Protein AF-A0A382SNP0-F1 (afdb_monomer)

InterPro domains:
  IPR003331 UDP-N-acetylglucosamine 2-epimerase domain [PF02350] (2-99)

Structure (mmCIF, N/CA/C/O backbone):
data_AF-A0A382SNP0-F1
#
_entry.id   AF-A0A382SNP0-F1
#
loop_
_atom_site.group_PDB
_atom_site.id
_atom_site.type_symbol
_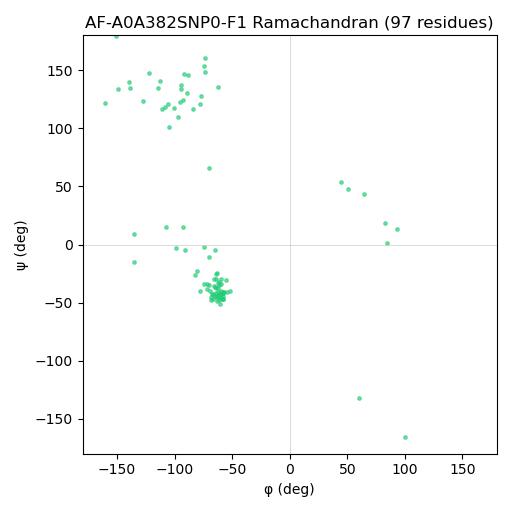atom_site.label_atom_id
_atom_site.label_alt_id
_atom_site.label_comp_id
_atom_site.label_asym_id
_atom_site.label_entity_id
_atom_site.label_seq_id
_atom_site.pdbx_PDB_ins_code
_atom_site.Cartn_x
_atom_site.Cartn_y
_atom_site.Cartn_z
_atom_site.occupancy
_atom_site.B_iso_or_equiv
_atom_site.auth_seq_id
_atom_site.auth_comp_id
_atom_site.auth_asym_id
_atom_site.auth_atom_id
_atom_site.pdbx_PDB_model_num
ATOM 1 N N . MET A 1 1 ? -9.018 11.164 5.655 1.00 89.62 1 MET A N 1
ATOM 2 C CA . MET A 1 1 ? -8.164 10.357 6.558 1.00 89.62 1 MET A CA 1
ATOM 3 C C . MET A 1 1 ? -8.188 10.871 7.993 1.00 89.62 1 MET A C 1
ATOM 5 O O . MET A 1 1 ? -8.589 10.097 8.845 1.00 89.62 1 MET A O 1
ATOM 9 N N . LYS A 1 2 ? -7.866 12.148 8.279 1.00 92.81 2 LYS A N 1
ATOM 10 C CA . LYS A 1 2 ? -7.913 12.684 9.662 1.00 92.81 2 LYS A CA 1
ATOM 11 C C . LYS A 1 2 ? -9.266 12.491 10.359 1.00 92.81 2 LYS A C 1
ATOM 13 O O . LYS A 1 2 ? -9.293 12.096 11.512 1.00 92.81 2 LYS A O 1
ATOM 18 N N . GLU A 1 3 ? -10.369 12.694 9.639 1.00 96.06 3 GLU A N 1
ATOM 19 C CA . GLU A 1 3 ? -11.715 12.464 10.184 1.00 96.06 3 GLU A CA 1
ATOM 20 C C . GLU A 1 3 ? -11.954 11.000 10.575 1.00 96.06 3 GLU A C 1
ATOM 22 O O . GLU A 1 3 ? -12.512 10.749 11.636 1.00 96.06 3 GLU A O 1
ATOM 27 N N . ILE A 1 4 ? -11.484 10.039 9.768 1.00 94.69 4 ILE A N 1
ATOM 28 C CA . ILE A 1 4 ? -11.578 8.603 10.083 1.00 94.69 4 ILE A CA 1
ATOM 29 C C . ILE A 1 4 ? -10.806 8.318 11.375 1.00 94.69 4 ILE A C 1
ATOM 31 O O . ILE A 1 4 ? -11.355 7.725 12.291 1.00 94.69 4 ILE A O 1
ATOM 35 N N . GLN A 1 5 ? -9.573 8.824 11.480 1.00 92.62 5 GLN A N 1
ATOM 36 C CA . GLN A 1 5 ? -8.716 8.646 12.656 1.00 92.62 5 GLN A CA 1
ATOM 37 C C . GLN A 1 5 ? -9.314 9.242 13.943 1.00 92.62 5 GLN A C 1
ATOM 39 O O . GLN A 1 5 ? -9.057 8.733 15.029 1.00 92.62 5 GLN A O 1
ATOM 44 N N . SER A 1 6 ? -10.081 10.332 13.844 1.00 94.69 6 SER A N 1
ATOM 45 C CA . SER A 1 6 ? -10.699 10.990 15.002 1.00 94.69 6 SER A CA 1
ATOM 46 C C . SER A 1 6 ? -12.104 10.484 15.341 1.00 94.69 6 SER A C 1
ATOM 48 O O . SER A 1 6 ? -12.695 10.967 16.305 1.00 94.69 6 SER A O 1
ATOM 50 N N . THR A 1 7 ? -12.676 9.589 14.533 1.00 97.56 7 THR A N 1
ATOM 51 C CA . THR A 1 7 ? -14.054 9.117 14.711 1.00 97.56 7 THR A CA 1
ATOM 52 C C . THR A 1 7 ? -14.074 7.853 15.560 1.00 97.56 7 THR A C 1
ATOM 54 O O . THR A 1 7 ? -13.445 6.856 15.223 1.00 97.56 7 THR A O 1
ATOM 57 N N . GLU A 1 8 ? -14.831 7.879 16.656 1.00 96.25 8 GLU A N 1
ATOM 58 C CA . GLU A 1 8 ? -15.016 6.706 17.508 1.00 96.25 8 GLU A CA 1
ATOM 59 C C . GLU A 1 8 ? -15.708 5.571 16.738 1.00 96.25 8 GLU A C 1
ATOM 61 O O . GLU A 1 8 ? -16.679 5.792 16.012 1.00 96.25 8 GLU A O 1
ATOM 66 N N . GLY A 1 9 ? -15.199 4.349 16.896 1.00 95.69 9 GLY A N 1
ATOM 67 C CA . GLY A 1 9 ? -15.697 3.168 16.188 1.00 95.69 9 GLY A CA 1
ATOM 68 C C . GLY A 1 9 ? -15.113 2.963 14.788 1.00 95.69 9 GLY A C 1
ATOM 69 O O . GLY A 1 9 ? -15.482 1.987 14.142 1.00 95.69 9 GLY A O 1
ATOM 70 N N . LEU A 1 10 ? -14.203 3.831 14.328 1.00 97.38 10 LEU A N 1
ATOM 71 C CA . LEU A 1 10 ? -13.409 3.610 13.120 1.00 97.38 10 LEU A CA 1
ATOM 72 C C . LEU A 1 10 ? -11.928 3.455 13.474 1.00 97.38 10 LEU A C 1
ATOM 74 O O . LEU A 1 10 ? -11.370 4.251 14.227 1.00 97.38 10 LEU A O 1
ATOM 78 N N . GLU A 1 11 ? -11.282 2.452 12.885 1.00 97.75 11 GLU A N 1
ATOM 79 C CA . GLU A 1 11 ? -9.832 2.276 12.933 1.00 97.75 11 GLU A CA 1
ATOM 80 C C . GLU A 1 11 ? -9.252 2.603 11.555 1.00 97.75 11 GLU A C 1
ATOM 82 O O . GLU A 1 11 ? -9.600 1.982 10.550 1.00 97.75 11 GLU A O 1
ATOM 87 N N . LEU A 1 12 ? -8.391 3.621 11.486 1.00 98.12 12 LEU A N 1
ATOM 88 C CA . LEU A 1 12 ? -7.673 3.937 10.256 1.00 98.12 12 LEU A CA 1
ATOM 89 C C . LEU A 1 12 ? -6.425 3.061 10.167 1.00 98.12 12 LEU A C 1
ATOM 91 O O . LEU A 1 12 ? -5.506 3.249 10.957 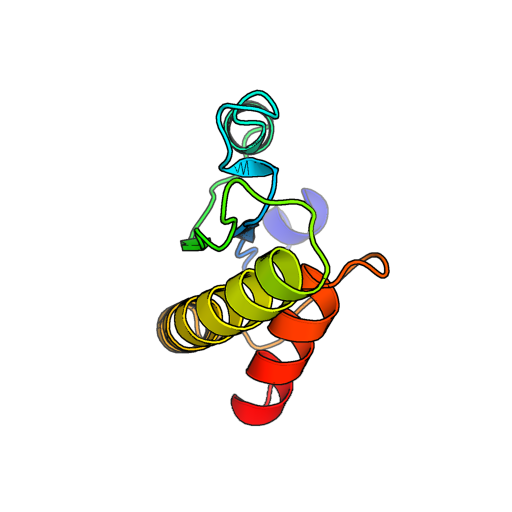1.00 98.12 12 LEU A O 1
ATOM 95 N N . GLN A 1 13 ? -6.378 2.203 9.152 1.00 98.50 13 GLN A N 1
ATOM 96 C CA . GLN A 1 13 ? -5.193 1.436 8.778 1.00 98.50 13 GLN A CA 1
ATOM 97 C C . GLN A 1 13 ? -4.672 1.904 7.412 1.00 98.50 13 GLN A C 1
ATOM 99 O O . GLN A 1 13 ? -5.455 2.205 6.504 1.00 98.50 13 GLN A 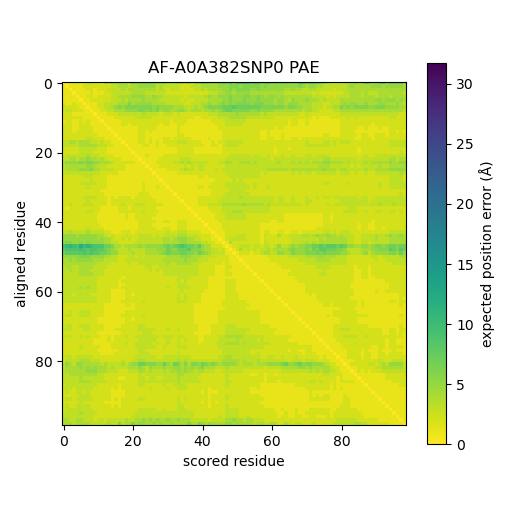O 1
ATOM 104 N N . ILE A 1 14 ? -3.351 1.984 7.250 1.00 98.50 14 ILE A N 1
ATOM 105 C CA . ILE A 1 14 ? -2.693 2.481 6.037 1.00 98.50 14 ILE A CA 1
ATOM 106 C C . ILE A 1 14 ? -1.666 1.470 5.530 1.00 98.50 14 ILE A C 1
ATOM 108 O O . ILE A 1 14 ? -0.684 1.141 6.198 1.00 98.50 14 ILE A O 1
ATOM 112 N N . ILE A 1 15 ? -1.849 1.059 4.275 1.00 98.56 15 ILE A N 1
ATOM 113 C CA . ILE A 1 15 ? -0.843 0.333 3.502 1.00 98.56 15 ILE A CA 1
ATOM 114 C C . ILE A 1 15 ? -0.158 1.318 2.548 1.00 98.56 15 ILE A C 1
ATOM 116 O O . ILE A 1 15 ? -0.801 1.859 1.649 1.00 98.56 15 ILE A O 1
ATOM 120 N N . ALA A 1 16 ? 1.149 1.533 2.708 1.00 98.25 16 ALA A N 1
ATOM 121 C CA . ALA A 1 16 ? 1.957 2.258 1.727 1.00 98.25 16 ALA A CA 1
ATOM 122 C C . ALA A 1 16 ? 2.628 1.269 0.765 1.00 98.25 16 ALA A C 1
ATOM 124 O O . ALA A 1 16 ? 3.143 0.236 1.182 1.00 98.25 16 ALA A O 1
ATOM 125 N N . THR A 1 17 ? 2.632 1.575 -0.530 1.00 97.94 17 THR A N 1
ATOM 126 C CA . THR A 1 17 ? 3.134 0.671 -1.577 1.00 97.94 17 THR A CA 1
ATOM 127 C C . THR A 1 17 ? 3.688 1.453 -2.768 1.00 97.94 17 THR A C 1
ATOM 129 O O . THR A 1 17 ? 3.653 2.688 -2.793 1.00 97.94 17 THR A O 1
ATOM 132 N N . GLY A 1 18 ? 4.187 0.736 -3.773 1.00 95.69 18 GLY A N 1
ATOM 133 C CA . GLY A 1 18 ? 4.535 1.305 -5.067 1.00 95.69 18 GLY A CA 1
ATOM 134 C C . GLY A 1 18 ? 5.599 2.397 -4.956 1.00 95.69 18 GLY A C 1
ATOM 135 O O . GLY A 1 18 ? 6.623 2.239 -4.288 1.00 95.69 18 GLY A O 1
ATOM 136 N N . MET A 1 19 ? 5.341 3.533 -5.608 1.00 9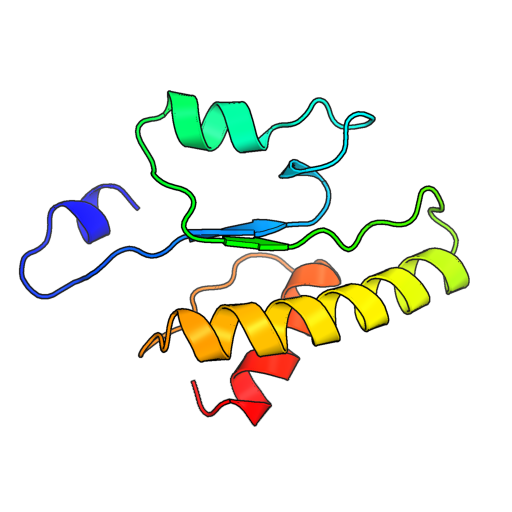5.50 19 MET A N 1
ATOM 137 C CA . MET A 1 19 ? 6.292 4.649 -5.675 1.00 95.50 19 MET A CA 1
ATOM 138 C C . MET A 1 19 ? 6.603 5.261 -4.307 1.00 95.50 19 MET A C 1
ATOM 140 O O . MET A 1 19 ? 7.689 5.808 -4.137 1.00 95.50 19 MET A O 1
ATOM 144 N N . HIS A 1 20 ? 5.707 5.141 -3.320 1.00 97.69 20 HIS A N 1
ATOM 145 C CA . HIS A 1 20 ? 5.957 5.678 -1.982 1.00 97.69 20 HIS A CA 1
ATOM 146 C C . HIS A 1 20 ? 7.191 5.071 -1.319 1.00 97.69 20 HIS A C 1
ATOM 148 O O . HIS A 1 20 ? 7.844 5.756 -0.537 1.00 97.69 20 HIS A O 1
ATOM 154 N N . LEU A 1 21 ? 7.519 3.819 -1.646 1.00 97.31 21 LEU A N 1
ATOM 155 C CA . LEU A 1 21 ? 8.633 3.075 -1.057 1.00 97.31 21 LEU A CA 1
ATOM 156 C C . LEU A 1 21 ? 9.895 3.087 -1.927 1.00 97.31 21 LEU A C 1
ATOM 158 O O . LEU A 1 21 ? 10.923 2.560 -1.520 1.00 97.31 21 LEU A O 1
ATOM 162 N N . SER A 1 22 ? 9.844 3.694 -3.114 1.00 95.56 22 SER A N 1
ATOM 163 C CA . SER A 1 22 ? 10.978 3.703 -4.035 1.00 95.56 22 SER A CA 1
ATOM 164 C C . SER A 1 22 ? 11.902 4.905 -3.794 1.00 95.56 22 SER A C 1
ATOM 166 O O . SER A 1 22 ? 11.432 6.051 -3.779 1.00 95.56 22 SER A O 1
ATOM 168 N N . PRO A 1 23 ? 13.227 4.684 -3.679 1.00 94.12 23 PRO A N 1
ATOM 169 C CA . PRO A 1 23 ? 14.212 5.762 -3.636 1.00 94.12 23 PRO A CA 1
ATOM 170 C C . PRO A 1 23 ? 14.199 6.647 -4.885 1.00 94.12 23 PRO A C 1
ATOM 172 O O . PRO A 1 23 ? 14.401 7.853 -4.778 1.00 94.12 23 PRO A O 1
ATOM 175 N N . GLU A 1 24 ? 13.914 6.071 -6.058 1.00 93.00 24 GLU A N 1
ATOM 176 C CA . GLU A 1 24 ? 13.873 6.793 -7.340 1.00 93.00 24 GLU A CA 1
ATOM 177 C C . GLU A 1 24 ? 12.763 7.854 -7.367 1.00 93.00 24 GLU A C 1
ATOM 179 O O . GLU A 1 24 ? 12.876 8.865 -8.058 1.00 93.00 24 GLU A O 1
ATOM 184 N N . PHE A 1 25 ? 11.717 7.654 -6.560 1.00 93.06 25 PHE A N 1
ATOM 185 C CA . PHE A 1 25 ? 10.586 8.570 -6.425 1.00 93.06 25 PHE A CA 1
ATOM 186 C C . PHE A 1 25 ? 10.589 9.334 -5.093 1.00 93.06 25 PHE A C 1
ATOM 188 O O . PHE A 1 25 ? 9.583 9.939 -4.727 1.00 93.06 25 PHE A O 1
ATOM 195 N N . GLY A 1 26 ? 11.721 9.335 -4.378 1.00 96.44 26 GLY A N 1
ATOM 196 C CA . GLY A 1 26 ? 11.947 10.189 -3.211 1.00 96.44 26 GLY A CA 1
ATOM 197 C C . GLY A 1 26 ? 11.381 9.675 -1.886 1.00 96.44 26 GLY A C 1
ATOM 198 O O . GLY A 1 26 ? 11.233 10.479 -0.972 1.00 96.44 26 GLY A O 1
ATOM 199 N N . LEU A 1 27 ? 11.068 8.375 -1.763 1.00 97.19 27 LEU A N 1
ATOM 200 C CA . LEU A 1 27 ? 10.582 7.752 -0.516 1.00 97.19 27 LEU A CA 1
ATOM 201 C C . LEU A 1 27 ? 9.408 8.508 0.126 1.00 97.19 27 LEU A C 1
ATOM 203 O O . LEU A 1 27 ? 9.383 8.774 1.328 1.00 97.19 27 LEU A O 1
ATOM 207 N N . THR A 1 28 ? 8.408 8.857 -0.681 1.00 98.25 28 THR A N 1
ATOM 208 C CA . THR A 1 28 ? 7.303 9.730 -0.256 1.00 98.25 28 THR A CA 1
ATOM 209 C C . THR A 1 28 ? 6.406 9.140 0.839 1.00 98.25 28 THR A C 1
ATOM 211 O O . THR A 1 28 ? 5.579 9.869 1.382 1.00 98.25 28 THR A O 1
ATOM 214 N N . TYR A 1 29 ? 6.602 7.880 1.255 1.00 98.25 29 TYR A N 1
ATOM 215 C CA . TYR A 1 29 ? 6.026 7.368 2.506 1.00 98.25 29 TYR A CA 1
ATOM 216 C C . TYR A 1 29 ? 6.425 8.222 3.724 1.00 98.25 29 TYR A C 1
ATOM 218 O O . TYR A 1 29 ? 5.652 8.347 4.669 1.00 98.25 29 TYR A O 1
ATOM 226 N N . GLN A 1 30 ? 7.607 8.846 3.693 1.00 98.31 30 GLN A N 1
ATOM 227 C CA . GLN A 1 30 ? 8.082 9.721 4.765 1.00 98.31 30 GLN A CA 1
ATOM 228 C C . GLN A 1 30 ? 7.199 10.960 4.922 1.00 98.31 30 GLN A C 1
ATOM 230 O O . GLN A 1 30 ? 7.051 11.471 6.030 1.00 98.31 30 GLN A O 1
ATOM 235 N N . GLN A 1 31 ? 6.578 11.433 3.834 1.00 98.31 31 GLN A N 1
ATOM 236 C CA . GLN A 1 31 ? 5.618 12.531 3.907 1.00 98.31 31 GLN A CA 1
ATOM 237 C C . GLN A 1 31 ? 4.333 12.092 4.615 1.00 98.31 31 GLN A C 1
ATOM 239 O O . GLN A 1 31 ? 3.822 12.839 5.440 1.00 98.31 31 GLN A O 1
ATOM 244 N N . ILE A 1 32 ? 3.856 10.869 4.356 1.00 98.12 32 ILE A N 1
ATOM 245 C CA . ILE A 1 32 ? 2.693 10.292 5.052 1.00 98.12 32 ILE A CA 1
ATOM 246 C C . ILE A 1 32 ? 2.956 10.255 6.566 1.00 98.12 32 ILE A C 1
ATOM 248 O O . ILE A 1 32 ? 2.126 10.714 7.350 1.00 98.12 32 ILE A O 1
ATOM 252 N N . GLU A 1 33 ? 4.138 9.777 6.969 1.00 97.94 33 GLU A N 1
ATOM 253 C CA . GLU A 1 33 ? 4.561 9.753 8.377 1.00 97.94 33 GLU A CA 1
ATOM 254 C C . GLU A 1 33 ? 4.700 11.174 8.959 1.00 97.94 33 GLU A C 1
ATOM 256 O O . GLU A 1 33 ? 4.236 11.448 10.066 1.00 97.94 33 GLU A O 1
ATOM 261 N N . SER A 1 34 ? 5.275 12.108 8.193 1.00 97.94 34 SER A N 1
ATOM 262 C CA . SER A 1 34 ? 5.454 13.512 8.603 1.00 97.94 34 SER A CA 1
ATOM 263 C C . SER A 1 34 ? 4.129 14.261 8.775 1.00 97.94 34 SER A C 1
ATOM 265 O O . SER A 1 34 ? 4.030 15.151 9.619 1.00 97.94 34 SER A O 1
ATOM 267 N N . ASP A 1 35 ? 3.098 13.880 8.020 1.00 97.62 35 ASP A N 1
ATOM 268 C CA . ASP A 1 35 ? 1.740 14.423 8.135 1.00 97.62 35 ASP A CA 1
ATOM 269 C C . ASP A 1 35 ? 0.990 13.906 9.383 1.00 97.62 35 ASP A C 1
ATOM 271 O O . ASP A 1 35 ? -0.134 14.348 9.661 1.00 97.62 35 ASP A O 1
ATOM 275 N N . GLY A 1 36 ? 1.622 13.014 10.159 1.00 96.88 36 GLY A N 1
ATOM 276 C CA . GLY A 1 36 ? 1.123 12.477 11.425 1.00 96.88 36 GLY A CA 1
ATOM 277 C C . GLY A 1 36 ? 0.354 11.163 11.292 1.00 96.88 36 GLY A C 1
ATOM 278 O O . GLY A 1 36 ? -0.333 10.766 12.235 1.00 96.88 36 GLY A O 1
ATOM 279 N N . PHE A 1 37 ? 0.437 10.496 10.139 1.00 98.00 37 PHE A N 1
ATOM 280 C CA . PHE A 1 37 ? -0.182 9.192 9.935 1.00 98.00 37 PHE A CA 1
ATOM 281 C C . PHE A 1 37 ? 0.786 8.054 10.262 1.00 98.00 37 PHE A C 1
ATOM 283 O O . PHE A 1 37 ? 1.989 8.148 10.032 1.00 98.00 37 PHE A O 1
ATOM 290 N N . VAL A 1 38 ? 0.244 6.950 10.771 1.00 97.62 38 VAL A N 1
ATOM 291 C CA . VAL A 1 38 ? 0.989 5.704 10.965 1.00 97.62 38 VAL A CA 1
ATOM 292 C C . VAL A 1 38 ? 0.764 4.828 9.738 1.00 97.62 38 VAL A C 1
ATOM 294 O O . VAL A 1 38 ? -0.361 4.711 9.264 1.00 97.62 38 VAL A O 1
ATOM 297 N N . ILE A 1 39 ? 1.840 4.252 9.203 1.00 98.50 39 ILE A N 1
ATOM 298 C CA . ILE A 1 39 ? 1.771 3.258 8.131 1.00 98.50 39 ILE A CA 1
ATOM 299 C C . ILE A 1 39 ? 1.859 1.879 8.776 1.00 98.50 39 ILE A C 1
ATOM 301 O O . ILE A 1 39 ? 2.927 1.487 9.246 1.00 98.50 39 ILE A O 1
ATOM 305 N N . ASP A 1 40 ? 0.758 1.137 8.768 1.00 98.56 40 ASP A N 1
ATOM 306 C CA . ASP A 1 40 ? 0.665 -0.177 9.407 1.00 98.56 40 ASP A CA 1
ATOM 307 C C . ASP A 1 40 ? 1.396 -1.259 8.610 1.00 98.56 40 ASP A C 1
ATOM 309 O O . ASP A 1 40 ? 2.000 -2.170 9.182 1.00 98.56 40 ASP A O 1
ATOM 313 N N . LYS A 1 41 ? 1.392 -1.146 7.275 1.00 98.50 41 LYS A N 1
ATOM 314 C CA . LYS A 1 41 ? 2.137 -2.043 6.382 1.00 98.50 41 LYS A CA 1
ATOM 315 C C . LYS A 1 41 ? 2.789 -1.288 5.230 1.00 98.50 41 LYS A C 1
ATOM 317 O O . LYS A 1 41 ? 2.197 -0.407 4.612 1.00 98.50 41 LYS A O 1
ATOM 322 N N . LYS A 1 42 ? 4.014 -1.691 4.895 1.00 98.44 42 LYS A N 1
ATOM 323 C CA . 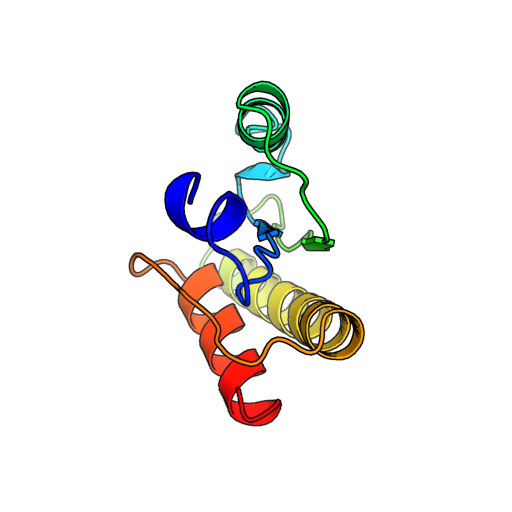LYS A 1 42 ? 4.740 -1.257 3.696 1.00 98.44 42 LYS A CA 1
ATOM 324 C C . LYS A 1 42 ? 4.853 -2.455 2.757 1.00 98.44 42 LYS A C 1
ATOM 326 O O . LYS A 1 42 ? 5.461 -3.453 3.126 1.00 98.44 42 LYS A O 1
ATOM 331 N N . VAL A 1 43 ? 4.242 -2.372 1.578 1.00 98.38 43 VAL A N 1
ATOM 332 C CA . VAL A 1 43 ? 4.262 -3.437 0.564 1.00 98.38 43 VAL A CA 1
ATOM 333 C C . VAL A 1 43 ? 5.204 -3.031 -0.564 1.00 98.38 43 VAL A C 1
ATOM 335 O O . VAL A 1 43 ? 4.864 -2.221 -1.423 1.00 98.38 43 VAL A O 1
ATOM 338 N N . GLU A 1 44 ? 6.416 -3.578 -0.563 1.00 96.81 44 GLU A N 1
ATOM 339 C CA . GLU A 1 44 ? 7.368 -3.365 -1.653 1.00 96.81 44 GLU A CA 1
ATOM 340 C C . GLU A 1 44 ? 6.996 -4.237 -2.854 1.00 96.81 44 GLU A C 1
ATOM 342 O O . GLU A 1 44 ? 6.934 -5.461 -2.758 1.00 96.81 44 GLU A O 1
ATOM 347 N N . MET A 1 45 ? 6.737 -3.605 -4.000 1.00 95.94 45 MET A N 1
ATOM 348 C CA . MET A 1 45 ? 6.321 -4.320 -5.213 1.00 95.94 45 MET A CA 1
ATOM 349 C C . MET A 1 45 ? 7.021 -3.865 -6.494 1.00 95.94 45 MET A C 1
ATOM 351 O O . MET A 1 45 ? 6.951 -4.557 -7.509 1.00 95.94 45 MET A O 1
ATOM 355 N N . LEU A 1 46 ? 7.689 -2.708 -6.485 1.00 94.00 46 LEU A N 1
ATOM 356 C CA . LEU A 1 46 ? 8.305 -2.159 -7.690 1.00 94.00 46 LEU A CA 1
ATOM 357 C C . LEU A 1 46 ? 9.610 -2.876 -8.027 1.00 94.00 46 LEU A C 1
ATOM 359 O O . LEU A 1 46 ? 10.522 -2.969 -7.211 1.00 94.00 46 LEU A O 1
ATOM 363 N N . LEU A 1 47 ? 9.705 -3.331 -9.269 1.00 93.00 47 LEU A N 1
ATOM 364 C CA . LEU A 1 47 ? 10.970 -3.617 -9.922 1.00 93.00 47 LEU A CA 1
ATOM 365 C C . LEU A 1 47 ? 11.441 -2.321 -10.587 1.00 93.00 47 LEU A C 1
ATOM 367 O O . LEU A 1 47 ? 10.610 -1.574 -11.100 1.00 93.00 47 LEU A O 1
ATOM 371 N N . SER A 1 48 ? 12.753 -2.077 -10.641 1.00 89.12 48 SER A N 1
ATOM 372 C CA . SER A 1 48 ? 13.335 -0.967 -11.418 1.00 89.12 48 SER A CA 1
ATOM 373 C C . SER A 1 48 ? 13.217 -1.238 -12.928 1.00 89.12 48 SER A C 1
ATOM 375 O O . SER A 1 48 ? 14.202 -1.516 -13.615 1.00 89.12 48 SER A O 1
ATOM 377 N N . SER A 1 49 ? 11.986 -1.265 -13.444 1.00 89.56 49 SER A N 1
ATOM 378 C CA . SER A 1 49 ? 11.651 -1.463 -14.852 1.00 89.56 49 SER A CA 1
ATOM 379 C C . SER A 1 49 ? 10.234 -0.977 -15.160 1.00 89.56 49 SER A C 1
ATOM 381 O O . SER A 1 49 ? 9.263 -1.545 -14.668 1.00 89.56 49 SER A O 1
ATOM 383 N N . ASP A 1 50 ? 10.126 -0.032 -16.093 1.00 90.06 50 ASP A N 1
ATOM 384 C CA . ASP A 1 50 ? 8.844 0.482 -16.607 1.00 90.06 50 ASP A CA 1
ATOM 385 C C . ASP A 1 50 ? 8.356 -0.255 -17.867 1.00 90.06 50 ASP A C 1
ATOM 387 O O . ASP A 1 50 ? 7.484 0.214 -18.597 1.00 90.06 50 ASP A O 1
ATOM 391 N N . THR A 1 51 ? 8.934 -1.420 -18.168 1.00 96.44 51 THR A N 1
ATOM 392 C CA . THR A 1 51 ? 8.453 -2.256 -19.277 1.00 96.44 51 THR A CA 1
ATOM 393 C C . THR A 1 51 ? 7.153 -2.954 -18.888 1.00 96.44 51 THR A C 1
ATOM 395 O O . THR A 1 51 ? 6.949 -3.274 -17.720 1.00 96.44 51 THR A O 1
ATOM 398 N N . GLU A 1 52 ? 6.309 -3.295 -19.862 1.00 97.44 52 GLU A N 1
ATOM 399 C CA . GLU A 1 52 ? 5.075 -4.065 -19.622 1.00 97.44 52 GLU A CA 1
ATOM 400 C C . GLU A 1 52 ? 5.343 -5.354 -18.823 1.00 97.44 52 GLU A C 1
ATOM 402 O O . GLU A 1 52 ? 4.610 -5.694 -17.894 1.00 97.44 52 GLU A O 1
ATOM 407 N N . VAL A 1 53 ? 6.448 -6.046 -19.128 1.00 97.88 53 VAL A N 1
ATOM 408 C CA . VAL A 1 53 ? 6.892 -7.245 -18.400 1.00 97.88 53 VAL A CA 1
ATOM 409 C C . VAL A 1 53 ? 7.329 -6.909 -16.971 1.00 97.88 53 VAL A C 1
ATOM 411 O O . VAL A 1 53 ? 7.007 -7.658 -16.049 1.00 97.88 53 VAL A O 1
ATOM 414 N N . GLY A 1 54 ? 8.063 -5.810 -16.778 1.00 97.12 54 GLY A N 1
ATOM 415 C CA . GLY A 1 54 ? 8.487 -5.323 -15.463 1.00 97.12 54 GLY A CA 1
ATOM 416 C C . GLY A 1 54 ? 7.294 -4.988 -14.573 1.00 97.12 54 GLY A C 1
ATOM 417 O O . GLY A 1 54 ? 7.172 -5.546 -13.485 1.00 97.12 54 GLY A O 1
ATOM 418 N N . ILE A 1 55 ? 6.360 -4.192 -15.095 1.00 97.12 55 ILE A N 1
ATOM 419 C CA . ILE A 1 55 ? 5.115 -3.816 -14.418 1.00 97.12 55 ILE A CA 1
ATOM 420 C C . ILE A 1 55 ? 4.292 -5.061 -14.076 1.00 97.12 55 ILE A C 1
ATOM 422 O O . ILE A 1 55 ? 3.877 -5.228 -12.933 1.00 97.12 55 ILE A O 1
ATOM 426 N N . THR A 1 56 ? 4.111 -5.990 -15.021 1.00 97.81 56 THR A N 1
ATOM 427 C CA . THR A 1 56 ? 3.341 -7.224 -14.774 1.00 97.81 56 THR A CA 1
ATOM 428 C C . THR A 1 56 ? 3.980 -8.088 -13.682 1.00 97.81 56 THR A C 1
ATOM 430 O O . THR A 1 56 ? 3.283 -8.665 -12.847 1.00 97.81 56 THR A O 1
ATOM 433 N N . LYS A 1 57 ? 5.315 -8.160 -13.629 1.00 98.06 57 LYS A N 1
ATOM 434 C CA . LYS A 1 57 ? 6.021 -8.845 -12.536 1.00 98.06 57 LYS A CA 1
ATOM 435 C C . LYS A 1 57 ? 5.840 -8.121 -11.202 1.00 98.06 57 LYS A C 1
ATOM 437 O O . LYS A 1 57 ? 5.575 -8.782 -10.200 1.00 98.06 57 LYS A O 1
ATOM 442 N N . SER A 1 58 ? 5.924 -6.792 -11.193 1.00 97.88 58 SER A N 1
ATOM 443 C CA . SER A 1 58 ? 5.629 -5.974 -10.014 1.00 97.88 58 SER A CA 1
ATOM 444 C C . SER A 1 58 ? 4.219 -6.202 -9.491 1.00 97.88 58 SER A C 1
ATOM 446 O O . SER A 1 58 ? 4.035 -6.351 -8.288 1.00 97.88 58 SER A O 1
ATOM 448 N N . MET A 1 59 ? 3.230 -6.321 -10.378 1.00 98.31 59 MET A N 1
ATOM 449 C CA . MET A 1 59 ? 1.863 -6.677 -9.994 1.00 98.31 59 MET A CA 1
ATOM 450 C C . MET A 1 59 ? 1.801 -8.036 -9.286 1.00 98.31 59 MET A C 1
ATOM 452 O O . MET A 1 59 ? 1.126 -8.159 -8.268 1.00 98.31 59 MET A O 1
ATOM 456 N N . GLY A 1 60 ? 2.533 -9.039 -9.781 1.00 98.38 60 GLY A N 1
ATOM 457 C CA . GLY A 1 60 ? 2.630 -10.351 -9.134 1.00 98.38 60 GLY A CA 1
ATOM 458 C C . GLY A 1 60 ? 3.245 -10.288 -7.731 1.00 98.38 60 GLY A C 1
ATOM 459 O O . GLY A 1 60 ? 2.710 -10.892 -6.806 1.00 98.38 60 GLY A O 1
ATOM 460 N N . ILE A 1 61 ? 4.321 -9.516 -7.553 1.00 98.19 61 ILE A N 1
ATOM 461 C CA . ILE A 1 61 ? 4.948 -9.301 -6.236 1.00 98.19 61 ILE A CA 1
ATOM 462 C C . ILE A 1 61 ? 3.981 -8.571 -5.298 1.00 98.19 61 ILE A C 1
ATOM 464 O O . ILE A 1 61 ? 3.785 -8.995 -4.160 1.00 98.19 61 ILE A O 1
ATOM 468 N N . GLY A 1 62 ? 3.322 -7.519 -5.795 1.00 98.25 62 GLY A N 1
ATOM 469 C CA . GLY A 1 62 ? 2.320 -6.778 -5.036 1.00 98.25 62 GLY A CA 1
ATOM 470 C C . GLY A 1 62 ? 1.176 -7.668 -4.566 1.00 98.25 62 GLY A C 1
ATOM 471 O O . GLY A 1 62 ? 0.777 -7.563 -3.416 1.00 98.25 62 GLY A O 1
ATOM 472 N N . MET A 1 63 ? 0.697 -8.592 -5.407 1.00 98.62 63 MET A N 1
ATOM 473 C CA . MET A 1 63 ? -0.367 -9.531 -5.035 1.00 98.62 63 MET A CA 1
ATOM 474 C C . MET A 1 63 ? 0.021 -10.375 -3.816 1.00 98.62 63 MET A C 1
ATOM 476 O O . MET A 1 63 ? -0.783 -10.524 -2.901 1.00 98.62 63 MET A O 1
ATOM 480 N N . VAL A 1 64 ? 1.252 -10.897 -3.787 1.00 98.56 64 VAL A N 1
ATOM 481 C CA . VAL A 1 64 ? 1.762 -11.674 -2.645 1.00 98.56 64 VAL A CA 1
ATOM 482 C C . VAL A 1 64 ? 1.827 -10.797 -1.394 1.00 98.56 64 VAL A C 1
ATOM 484 O O . VAL A 1 64 ? 1.290 -11.171 -0.358 1.00 98.56 64 VAL A O 1
ATOM 487 N N . GLY A 1 65 ? 2.401 -9.597 -1.505 1.00 98.56 65 GLY A N 1
ATOM 488 C CA . GLY A 1 65 ? 2.517 -8.687 -0.365 1.00 98.56 65 GLY A CA 1
ATOM 489 C C . GLY A 1 65 ? 1.170 -8.197 0.177 1.00 98.56 65 GLY A C 1
ATOM 490 O O . GLY A 1 65 ? 1.008 -8.075 1.388 1.00 98.56 65 GLY A O 1
ATOM 491 N N . PHE A 1 66 ? 0.181 -7.949 -0.688 1.00 98.69 66 PHE A N 1
ATOM 492 C CA . PHE A 1 66 ? -1.171 -7.601 -0.248 1.00 98.69 66 PHE A CA 1
ATOM 493 C C . PHE A 1 66 ? -1.898 -8.780 0.390 1.00 98.69 66 PHE A C 1
ATOM 495 O O . PHE A 1 66 ? -2.651 -8.555 1.331 1.00 98.69 66 PHE A O 1
ATOM 502 N N . ALA A 1 67 ? -1.678 -10.015 -0.071 1.00 98.62 67 ALA A N 1
ATOM 503 C CA . ALA A 1 67 ? -2.256 -11.188 0.582 1.00 98.62 67 ALA A CA 1
ATOM 504 C C . ALA A 1 67 ? -1.823 -11.264 2.057 1.00 98.62 67 ALA A C 1
ATOM 506 O O . ALA A 1 67 ? -2.675 -11.395 2.937 1.00 98.62 67 ALA A O 1
ATOM 507 N N . ASP A 1 68 ? -0.529 -11.077 2.327 1.00 98.56 68 ASP A N 1
ATOM 508 C CA . ASP A 1 68 ? 0.009 -11.070 3.691 1.00 98.56 68 ASP A CA 1
ATOM 509 C C . ASP A 1 68 ? -0.479 -9.844 4.483 1.00 98.56 68 ASP A C 1
ATOM 511 O O . ASP A 1 68 ? -0.977 -9.973 5.601 1.00 98.56 68 ASP A O 1
ATOM 515 N N . ALA A 1 69 ? -0.403 -8.643 3.895 1.00 98.62 69 ALA A N 1
ATOM 516 C CA . ALA A 1 69 ? -0.802 -7.409 4.570 1.00 98.62 69 ALA A CA 1
ATOM 517 C C . ALA A 1 69 ? -2.288 -7.404 4.962 1.00 98.62 69 ALA A C 1
ATOM 519 O O . ALA A 1 69 ? -2.619 -7.010 6.077 1.00 98.62 69 ALA A O 1
ATOM 520 N N . LEU A 1 70 ? -3.176 -7.852 4.072 1.00 98.62 70 LEU A N 1
ATOM 521 C CA . LEU A 1 70 ? -4.613 -7.916 4.347 1.00 98.62 70 LEU A CA 1
ATOM 522 C C . LEU A 1 70 ? -4.952 -9.027 5.348 1.00 98.62 70 LEU A C 1
ATOM 524 O O . LEU A 1 70 ? -5.850 -8.839 6.165 1.00 98.62 70 LEU A O 1
ATOM 528 N N . SER A 1 71 ? -4.223 -10.150 5.328 1.00 98.31 71 SER A N 1
ATOM 529 C CA . SER A 1 71 ? -4.378 -11.208 6.334 1.00 98.31 71 SER A CA 1
ATOM 530 C C . SER A 1 71 ? -3.959 -10.747 7.731 1.00 98.31 71 SER A C 1
ATOM 532 O O . SER A 1 71 ? -4.565 -11.173 8.709 1.00 98.31 71 SER A O 1
ATOM 534 N N . ASP A 1 72 ? -2.926 -9.910 7.829 1.00 98.31 72 ASP A N 1
ATOM 535 C CA . ASP A 1 72 ? -2.432 -9.396 9.107 1.00 98.31 72 ASP A CA 1
ATOM 536 C C . ASP A 1 72 ? -3.305 -8.265 9.663 1.00 98.31 72 ASP A C 1
ATOM 538 O O . ASP A 1 72 ? -3.510 -8.188 10.871 1.00 98.31 72 ASP A O 1
ATOM 542 N N . LEU A 1 73 ? -3.778 -7.365 8.794 1.00 98.38 73 LEU A N 1
ATOM 543 C CA . LEU A 1 73 ? -4.562 -6.193 9.197 1.00 98.38 73 LEU A CA 1
ATOM 544 C C . LEU A 1 73 ? -6.044 -6.508 9.422 1.00 98.38 73 LEU A C 1
ATOM 546 O O . LEU A 1 73 ? -6.702 -5.804 10.185 1.00 98.38 73 LEU A O 1
ATOM 550 N N . THR A 1 74 ? -6.559 -7.548 8.755 1.00 97.94 74 THR A N 1
ATOM 551 C CA . THR A 1 74 ? -7.965 -7.980 8.812 1.00 97.94 74 THR A CA 1
ATOM 552 C C . THR A 1 74 ? -8.972 -6.820 8.714 1.00 97.9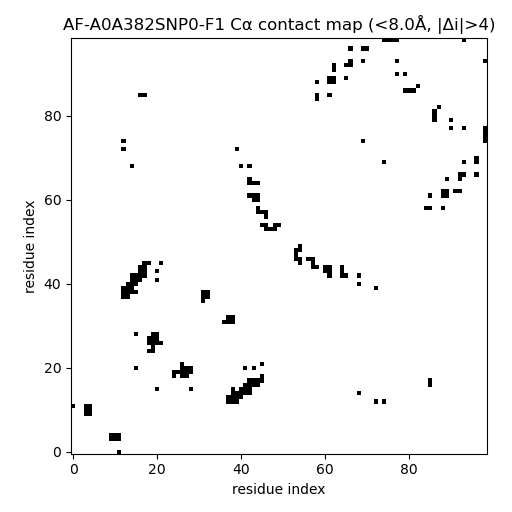4 74 THR A C 1
ATOM 554 O O . THR A 1 74 ? -9.807 -6.678 9.606 1.00 97.94 74 THR A O 1
ATOM 557 N N . PRO A 1 75 ? -8.898 -5.955 7.683 1.00 98.25 75 PRO A N 1
ATOM 558 C CA . PRO A 1 75 ? -9.773 -4.790 7.599 1.00 98.25 75 PRO A CA 1
ATOM 559 C C . PRO A 1 75 ? -11.207 -5.188 7.225 1.00 98.25 75 PRO A C 1
ATOM 561 O O . PRO A 1 75 ? -11.417 -6.108 6.436 1.00 98.25 75 PRO A O 1
ATOM 564 N N . ASP A 1 76 ? -12.193 -4.431 7.711 1.00 98.06 76 ASP A N 1
ATOM 565 C CA . ASP A 1 76 ? -13.604 -4.598 7.322 1.00 98.06 76 ASP A CA 1
ATOM 566 C C . ASP A 1 76 ? -13.945 -3.941 5.973 1.00 98.06 76 ASP A C 1
ATOM 568 O O . ASP A 1 76 ? -14.942 -4.282 5.340 1.00 98.06 76 ASP A O 1
ATOM 572 N N . LEU A 1 77 ? -13.153 -2.950 5.550 1.00 97.38 77 LEU A N 1
ATOM 573 C CA . LEU A 1 77 ? -13.353 -2.185 4.320 1.00 97.38 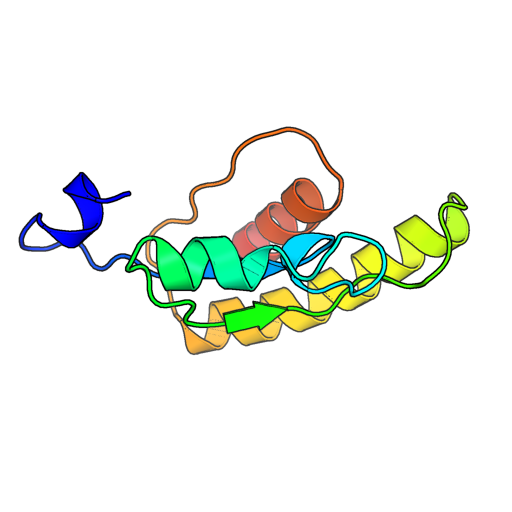77 LEU A CA 1
ATOM 574 C C . LEU A 1 77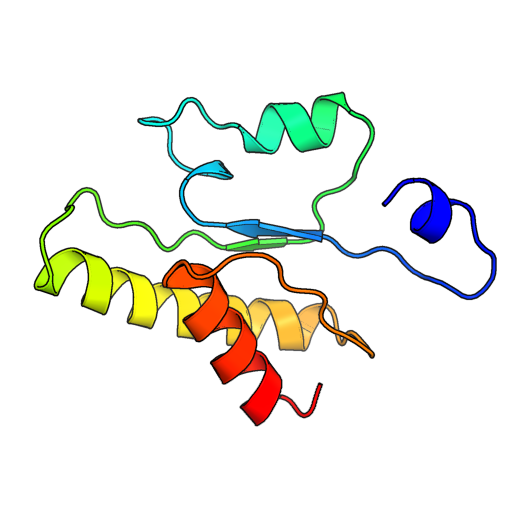 ? -12.002 -1.734 3.766 1.00 97.38 77 LEU A C 1
ATOM 576 O O . LEU A 1 77 ? -11.192 -1.150 4.486 1.00 97.38 77 LEU A O 1
ATOM 580 N N . LEU A 1 78 ? -11.798 -1.905 2.459 1.00 97.88 78 LEU A N 1
ATOM 581 C CA . LEU A 1 78 ? -10.653 -1.338 1.753 1.00 97.88 78 LEU A CA 1
ATOM 582 C C . LEU A 1 78 ? -11.079 -0.138 0.899 1.00 97.88 78 LEU A C 1
ATOM 584 O O . LEU A 1 78 ? -11.885 -0.263 -0.023 1.00 97.88 78 LEU A O 1
ATOM 588 N N . VAL A 1 79 ? -10.490 1.028 1.167 1.00 97.56 79 VAL A N 1
ATOM 589 C CA . VAL A 1 79 ? -10.659 2.224 0.330 1.00 97.56 79 VAL A CA 1
ATOM 590 C C . VAL A 1 79 ? -9.505 2.310 -0.658 1.00 97.56 79 VAL A C 1
ATOM 592 O O . VAL A 1 79 ? -8.343 2.388 -0.266 1.00 97.56 79 VAL A O 1
ATOM 595 N N . VAL A 1 80 ? -9.835 2.354 -1.945 1.00 96.38 80 VAL A N 1
ATOM 596 C CA . VAL A 1 80 ? -8.869 2.558 -3.027 1.00 96.38 80 VAL A CA 1
ATOM 597 C C . VAL A 1 80 ? -9.234 3.789 -3.849 1.00 96.38 80 VAL A C 1
ATOM 599 O O . VAL A 1 80 ? -10.410 4.117 -4.004 1.00 96.38 80 VAL A O 1
ATOM 602 N N . LEU A 1 81 ? -8.227 4.484 -4.378 1.00 95.81 81 LEU A N 1
ATOM 603 C CA . LEU A 1 81 ? -8.415 5.677 -5.201 1.00 95.81 81 LEU A CA 1
ATOM 604 C C . LEU A 1 81 ? -7.454 5.665 -6.390 1.00 95.81 81 LEU A C 1
ATOM 606 O O . LEU A 1 81 ? -6.260 5.429 -6.225 1.00 95.81 81 LEU A O 1
ATOM 610 N N . GLY A 1 82 ? -7.983 5.980 -7.572 1.00 94.62 82 GLY A N 1
ATOM 611 C CA . GLY A 1 82 ? -7.232 6.030 -8.826 1.00 94.62 82 GLY A CA 1
ATOM 612 C C . GLY A 1 82 ? -7.422 4.784 -9.692 1.00 94.62 82 GLY A C 1
ATOM 613 O O . GLY A 1 82 ? -8.346 4.001 -9.485 1.00 94.62 82 GLY A O 1
ATOM 614 N N . ASP A 1 83 ? -6.552 4.634 -10.688 1.00 94.88 83 ASP A N 1
ATOM 615 C CA . ASP A 1 83 ? -6.666 3.658 -11.781 1.00 94.88 83 ASP A CA 1
ATOM 616 C C . ASP A 1 83 ? -5.348 2.923 -12.086 1.00 94.88 83 ASP A C 1
ATOM 618 O O . ASP A 1 83 ? -5.235 2.194 -13.073 1.00 94.88 83 ASP A O 1
ATOM 622 N N . ARG A 1 84 ? -4.334 3.100 -11.234 1.00 94.88 84 ARG A N 1
ATOM 623 C CA . ARG A 1 84 ? -3.021 2.484 -11.428 1.00 94.88 84 ARG A CA 1
ATOM 624 C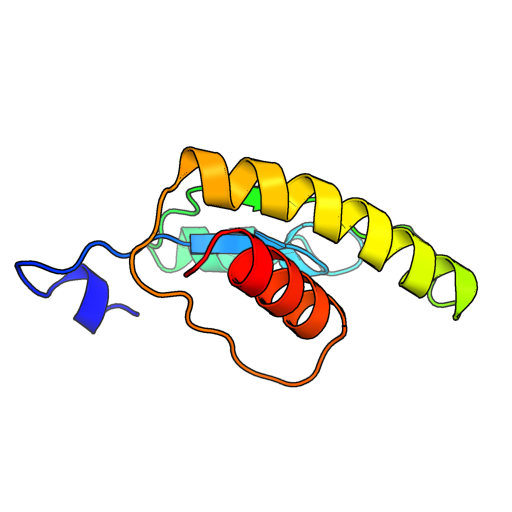 C . ARG A 1 84 ? -3.027 0.985 -11.138 1.00 94.88 84 ARG A C 1
ATOM 626 O O . ARG A 1 84 ? -3.882 0.463 -10.424 1.00 94.88 84 ARG A O 1
ATOM 633 N N . TYR A 1 85 ? -2.026 0.283 -11.660 1.00 96.00 85 TYR A N 1
ATOM 634 C CA . TYR A 1 85 ? -1.949 -1.173 -11.561 1.00 96.00 85 TYR A CA 1
ATOM 635 C C . TYR A 1 85 ? -1.870 -1.676 -10.113 1.00 96.00 85 TYR A C 1
ATOM 637 O O . TYR A 1 85 ? -2.458 -2.708 -9.808 1.00 96.00 85 TYR A O 1
ATOM 645 N N . GLU A 1 86 ? -1.211 -0.956 -9.201 1.00 96.56 86 GLU A N 1
ATOM 646 C CA . GLU A 1 86 ? -1.165 -1.318 -7.782 1.00 96.56 86 GLU A CA 1
ATOM 647 C C . GLU A 1 86 ? -2.561 -1.316 -7.139 1.00 96.56 86 GLU A C 1
ATOM 649 O O . GLU A 1 86 ? -2.849 -2.178 -6.309 1.00 96.56 86 GLU A O 1
ATOM 654 N N . ILE A 1 87 ? -3.456 -0.426 -7.589 1.00 97.19 87 ILE A N 1
ATOM 655 C CA . ILE A 1 87 ? -4.851 -0.364 -7.136 1.00 97.19 87 ILE A CA 1
ATOM 656 C C . ILE A 1 87 ? -5.624 -1.590 -7.611 1.00 97.19 87 ILE A C 1
ATOM 658 O O . ILE A 1 87 ? -6.323 -2.226 -6.822 1.00 97.19 87 ILE A O 1
ATOM 662 N N . PHE A 1 88 ? -5.459 -1.962 -8.882 1.00 97.62 88 PHE A N 1
ATOM 663 C CA . PHE A 1 88 ? -6.078 -3.170 -9.423 1.00 97.62 88 PHE A CA 1
ATOM 664 C C . PHE A 1 88 ? -5.624 -4.432 -8.671 1.00 97.62 88 PHE A C 1
ATOM 666 O O . PHE A 1 88 ? -6.441 -5.300 -8.358 1.00 97.62 88 PHE A O 1
ATOM 673 N N . VAL A 1 89 ? -4.334 -4.524 -8.342 1.00 98.12 89 VAL A N 1
ATOM 674 C CA . VAL A 1 89 ? -3.766 -5.656 -7.596 1.00 98.12 89 VAL A CA 1
ATOM 675 C C . VAL A 1 89 ? -4.302 -5.699 -6.162 1.00 98.12 89 VAL A C 1
ATOM 677 O O . VAL A 1 89 ? -4.753 -6.759 -5.731 1.00 98.12 89 VAL A O 1
ATOM 680 N N . ALA A 1 90 ? -4.321 -4.567 -5.450 1.00 98.31 90 ALA A N 1
ATOM 681 C CA . ALA A 1 90 ? -4.860 -4.481 -4.091 1.00 98.31 90 ALA A CA 1
ATOM 682 C C . ALA A 1 90 ? -6.344 -4.884 -4.036 1.00 98.31 90 ALA A C 1
ATOM 684 O O . ALA A 1 90 ? -6.733 -5.706 -3.207 1.00 98.31 90 ALA A O 1
ATOM 685 N N . ALA A 1 91 ? -7.161 -4.373 -4.964 1.00 98.38 91 ALA A N 1
ATOM 686 C CA . ALA A 1 91 ? -8.580 -4.715 -5.060 1.00 98.38 91 ALA A CA 1
ATOM 687 C C . ALA A 1 91 ? -8.804 -6.200 -5.401 1.00 98.38 91 ALA A C 1
ATOM 689 O O . ALA A 1 91 ? -9.708 -6.845 -4.865 1.00 98.38 91 ALA A O 1
ATOM 690 N N . SER A 1 92 ? -7.958 -6.769 -6.265 1.00 98.44 92 SER A N 1
ATOM 691 C CA . SER A 1 92 ? -8.013 -8.194 -6.607 1.00 98.44 92 SER A CA 1
ATOM 692 C C . SER A 1 92 ? -7.692 -9.081 -5.398 1.00 98.44 92 SER A C 1
ATOM 694 O O . SER A 1 92 ? -8.412 -10.046 -5.145 1.00 98.44 92 SER A O 1
ATOM 696 N N . ALA A 1 93 ? -6.659 -8.736 -4.620 1.00 98.50 93 ALA A N 1
ATOM 697 C CA . ALA A 1 93 ? -6.323 -9.436 -3.379 1.00 98.50 93 ALA A CA 1
ATOM 698 C C . ALA A 1 93 ? -7.460 -9.331 -2.347 1.00 98.50 93 ALA A C 1
ATOM 700 O O . ALA A 1 93 ? -7.877 -10.343 -1.783 1.00 98.50 93 ALA A O 1
ATOM 701 N N . ALA A 1 94 ? -8.022 -8.131 -2.171 1.00 98.50 94 ALA A N 1
ATOM 702 C CA . ALA A 1 94 ? -9.150 -7.879 -1.276 1.00 98.50 94 ALA A CA 1
ATOM 703 C C . ALA A 1 94 ? -10.396 -8.699 -1.646 1.00 98.50 94 ALA A C 1
ATOM 705 O O . ALA A 1 94 ? -11.028 -9.292 -0.775 1.00 98.50 94 ALA A O 1
ATOM 706 N N . THR A 1 95 ? -10.679 -8.841 -2.946 1.00 98.25 95 THR A N 1
ATOM 707 C CA . THR A 1 95 ? -11.785 -9.676 -3.445 1.00 98.25 95 THR A CA 1
ATOM 708 C C . THR A 1 95 ? -11.647 -11.130 -2.983 1.00 98.25 95 THR A C 1
ATOM 710 O O . THR A 1 95 ? -12.626 -11.757 -2.577 1.00 98.25 95 THR A O 1
ATOM 713 N N . VAL A 1 96 ? -10.430 -11.683 -3.020 1.00 98.38 96 VAL A N 1
ATOM 714 C CA . VAL A 1 96 ? -10.156 -13.052 -2.549 1.00 98.38 96 VAL A CA 1
ATOM 715 C C . VAL A 1 96 ? -10.225 -13.137 -1.022 1.00 98.38 96 VAL A C 1
ATOM 717 O O . VAL A 1 96 ? -10.760 -14.114 -0.493 1.00 98.38 96 VAL A O 1
ATOM 720 N N . ALA A 1 97 ? -9.739 -12.107 -0.326 1.00 97.75 97 ALA A N 1
ATOM 721 C CA . ALA A 1 97 ? -9.800 -11.981 1.130 1.00 97.75 97 ALA A CA 1
ATOM 722 C C . ALA A 1 97 ? -11.222 -11.724 1.671 1.00 97.75 97 ALA A C 1
ATOM 724 O O . ALA A 1 97 ? -11.442 -11.885 2.869 1.00 97.75 97 ALA A O 1
ATOM 725 N N . ARG A 1 98 ? -12.192 -11.425 0.790 1.00 97.25 98 ARG A N 1
ATOM 726 C CA . ARG A 1 98 ? -13.604 -11.137 1.108 1.00 97.25 98 ARG A CA 1
ATOM 727 C C . ARG A 1 98 ? -13.786 -9.868 1.946 1.00 97.25 98 ARG A C 1
ATOM 729 O O . ARG A 1 98 ? -14.580 -9.868 2.885 1.00 97.25 98 ARG A O 1
ATOM 736 N N . ILE A 1 99 ? -13.049 -8.828 1.566 1.00 96.81 99 ILE A N 1
ATOM 737 C CA . ILE A 1 99 ? -13.162 -7.454 2.074 1.00 96.81 99 ILE A CA 1
ATOM 738 C C . ILE A 1 99 ? -14.048 -6.641 1.126 1.00 96.81 99 ILE A C 1
ATOM 740 O O . ILE A 1 99 ? -13.955 -6.879 -0.103 1.00 96.81 99 ILE A O 1
#

Secondary structure (DSSP, 8-state):
-HHHHHSTT-----EEEGGGG-GGGT-THHHHHHTT---SEEE----S--SHHHHHHHHHHHHHHHHHHHHHH--S-----S--HHHHHHHHHHHHHT-

Nearest PDB structures (foldseek):
  5zlt-assembly1_B  TM=9.889E-01  e=1.674E-09  Acinetobacter baumannii
  5xvs-assembly1_A  TM=9.867E-01  e=2.432E-09  Acinetobacter baumannii
  5zlt-assembly1_C  TM=9.872E-01  e=9.002E-09  Acinetobacter baumannii
  4zht-assembly1_A  TM=9.530E-01  e=4.872E-06  Homo sapiens
  1v4v-assembly1_B  TM=8.224E-01  e=1.176E-02  Thermus thermophilus

pLDDT: mean 96.92, std 2.14, range [89.12, 98.69]

Foldseek 3Di:
DVCQVPDPPHDDEAEAEDLCCDVVNPVVVVVCVVVVDDHPYYQYQADPDPDPVRVVSSLVSLLVSLLVVCVVVVDPDDDDDDDDSSRVSNVVSCVVVVD

Radius of gyration: 13.84 Å; Cα contacts (8 Å, |Δi|>4): 114; chains: 1; bounding box: 30×28×37 Å

Organism: NCBI:txid408172

Mean predicted aligned error: 2.36 Å

Sequence (99 aa):
MKEIQSTEGLELQIIATGMHLSPEFGLTYQQIESDGFVIDKKVEMLLSSDTEVGITKSMGIGMVGFADALSDLTPDLLVVLGDRYEIFVAASAATVARI

Solvent-accessible surface area (backbone atoms only — not comparable to full-atom values): 5942 Å² total; per-residue (Å²): 106,72,67,47,61,72,36,88,97,49,84,74,82,33,78,46,43,49,59,31,72,29,73,94,62,66,35,47,48,56,54,49,45,72,75,70,45,74,70,79,38,78,39,81,24,73,53,105,41,94,44,73,70,35,47,54,49,20,41,55,43,34,34,56,41,41,49,53,48,48,67,73,64,62,62,87,68,83,90,82,85,88,84,51,68,69,53,57,33,48,53,52,37,32,55,76,72,71,74